Protein AF-A0A3R7A4S8-F1 (afdb_monomer_lite)

Radius of gyration: 14.62 Å; chains: 1; bounding box: 34×43×30 Å

Sequence (87 aa):
MYVLYMWIGKAVVYHCKENSRKHHEVALSPLEFELDDAESIEFVFNSYPSYFRVGDLPHEDPADQIGLVKALYEEGLLMFENDKHDD

InterPro domains:
  IPR049043 RIOX1/NO66-like, C-terminal winged helix domain [PF21233] (10-81)

Foldseek 3Di:
DDFDDDDPQWTKAWDCPPPDPDPPPDDTDIDIGGNQCNQQVVVVVVCPPPDDDLVVGPHDDSVVSCVVVVVCVVVPVDDDDPPPPPD

Structure (mmCIF, N/CA/C/O backbone):
data_AF-A0A3R7A4S8-F1
#
_entry.id   AF-A0A3R7A4S8-F1
#
loop_
_atom_site.group_PDB
_atom_site.id
_atom_site.type_symbol
_atom_site.label_atom_id
_atom_site.label_alt_id
_atom_site.label_comp_id
_atom_site.label_asym_id
_atom_site.label_entity_id
_atom_site.label_seq_id
_atom_site.pdbx_PDB_ins_code
_atom_site.Cartn_x
_atom_site.Cartn_y
_atom_site.Cartn_z
_atom_site.occupancy
_atom_site.B_iso_or_equiv
_atom_site.auth_seq_id
_atom_site.auth_comp_id
_atom_site.auth_asym_id
_atom_site.auth_atom_id
_atom_site.pdbx_PDB_model_num
ATOM 1 N N . MET A 1 1 ? 13.301 -2.211 2.310 1.00 49.16 1 MET A N 1
ATOM 2 C CA . MET A 1 1 ? 12.450 -1.396 1.425 1.00 49.16 1 MET A CA 1
ATOM 3 C C . MET A 1 1 ? 12.702 0.047 1.815 1.00 49.16 1 MET A C 1
ATOM 5 O O . MET A 1 1 ? 12.675 0.317 3.007 1.00 49.16 1 MET A O 1
ATOM 9 N N . TYR A 1 2 ? 13.099 0.912 0.883 1.00 41.59 2 TYR A N 1
ATOM 10 C CA . TYR A 1 2 ? 13.401 2.315 1.181 1.00 41.59 2 TYR A CA 1
ATOM 11 C C . TYR A 1 2 ? 12.234 3.165 0.680 1.00 41.59 2 TYR A C 1
ATOM 13 O O . TYR A 1 2 ? 11.930 3.124 -0.509 1.00 41.59 2 TYR A O 1
ATOM 21 N N . VAL A 1 3 ? 11.590 3.905 1.579 1.00 49.62 3 VAL A N 1
ATOM 22 C CA . VAL A 1 3 ? 10.675 4.997 1.227 1.00 49.62 3 VAL A CA 1
ATOM 23 C C . VAL A 1 3 ? 11.558 6.235 1.077 1.00 49.62 3 VAL A C 1
ATOM 25 O O . VAL A 1 3 ? 12.238 6.616 2.030 1.00 49.62 3 VAL A O 1
ATOM 28 N N . LEU A 1 4 ? 11.660 6.801 -0.130 1.00 52.50 4 LEU A N 1
ATOM 29 C CA . LEU A 1 4 ? 12.499 7.977 -0.387 1.00 52.50 4 LEU A CA 1
ATOM 30 C C . LEU A 1 4 ? 11.633 9.195 -0.733 1.00 52.50 4 LEU A C 1
ATOM 32 O O . LEU A 1 4 ? 10.778 9.147 -1.611 1.00 52.50 4 LEU A O 1
ATOM 36 N N . TYR A 1 5 ? 11.905 10.272 -0.000 1.00 49.50 5 TYR A N 1
ATOM 37 C CA . TYR A 1 5 ? 11.158 11.519 0.138 1.00 49.50 5 TYR A CA 1
ATOM 38 C C . TYR A 1 5 ? 11.053 12.394 -1.136 1.00 49.50 5 TYR A C 1
ATOM 40 O O . TYR A 1 5 ? 12.053 12.733 -1.766 1.00 49.50 5 TYR A O 1
ATOM 48 N N . MET A 1 6 ? 9.833 12.909 -1.367 1.00 53.12 6 MET A N 1
ATOM 49 C CA . MET A 1 6 ? 9.545 14.356 -1.454 1.00 53.12 6 MET A CA 1
ATOM 50 C C . MET A 1 6 ? 10.020 15.138 -2.691 1.00 53.12 6 MET A C 1
ATOM 52 O O . MET A 1 6 ? 10.445 16.284 -2.555 1.00 53.12 6 MET A O 1
ATOM 56 N N . TRP A 1 7 ? 9.904 14.585 -3.905 1.00 50.03 7 TRP A N 1
ATOM 57 C CA . TRP A 1 7 ? 10.200 15.369 -5.119 1.00 50.03 7 TRP A CA 1
ATOM 58 C C . TRP A 1 7 ? 8.990 16.014 -5.815 1.00 50.03 7 TRP A C 1
ATOM 60 O O . TRP A 1 7 ? 9.190 16.942 -6.591 1.00 50.03 7 TRP A O 1
ATOM 70 N N . ILE A 1 8 ? 7.741 15.602 -5.544 1.00 59.41 8 ILE A N 1
ATOM 71 C CA . ILE A 1 8 ? 6.558 16.156 -6.255 1.00 59.41 8 ILE A CA 1
ATOM 72 C C . ILE A 1 8 ? 5.275 16.167 -5.398 1.00 59.41 8 ILE A C 1
ATOM 74 O O . ILE A 1 8 ? 4.171 16.209 -5.923 1.00 59.41 8 ILE A O 1
ATOM 78 N N . GLY A 1 9 ? 5.392 16.102 -4.071 1.00 72.50 9 GLY A N 1
ATOM 79 C CA . GLY A 1 9 ? 4.202 16.041 -3.218 1.00 72.50 9 GLY A CA 1
ATOM 80 C C . GLY A 1 9 ? 3.438 14.716 -3.312 1.00 72.50 9 GLY A C 1
ATOM 81 O O . GLY A 1 9 ? 2.229 14.700 -3.135 1.00 72.50 9 GLY A O 1
ATOM 82 N N . LYS A 1 10 ? 4.151 13.615 -3.574 1.00 78.06 10 LYS A N 1
ATOM 83 C CA . LYS A 1 10 ? 3.616 12.251 -3.599 1.00 78.06 10 LYS A CA 1
ATOM 84 C C . LYS A 1 10 ? 4.488 11.302 -2.785 1.00 78.06 10 LYS A C 1
ATOM 86 O O . LYS A 1 10 ? 5.711 11.489 -2.730 1.00 78.06 10 LYS A O 1
ATOM 91 N N . ALA A 1 11 ? 3.875 10.279 -2.203 1.00 82.56 11 ALA A N 1
ATOM 92 C CA . ALA A 1 11 ? 4.562 9.155 -1.584 1.00 82.56 11 ALA A CA 1
ATOM 93 C C . ALA A 1 11 ? 4.809 8.059 -2.631 1.00 82.56 11 ALA A C 1
ATOM 95 O O . ALA A 1 11 ? 3.913 7.695 -3.385 1.00 82.56 11 ALA A O 1
ATOM 96 N N . VAL A 1 12 ? 6.039 7.544 -2.710 1.00 83.56 12 VAL A N 1
ATOM 97 C CA . VAL A 1 12 ? 6.420 6.545 -3.721 1.00 83.56 12 VAL A CA 1
ATOM 98 C C . VAL A 1 12 ? 6.941 5.285 -3.044 1.00 83.56 12 VAL A C 1
ATOM 100 O O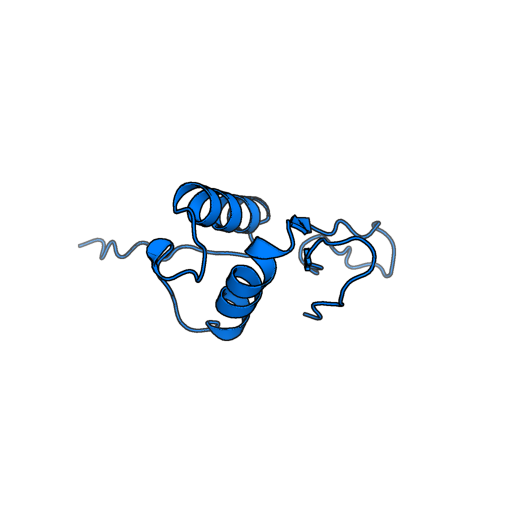 . VAL A 1 12 ? 7.921 5.330 -2.294 1.00 83.56 12 VAL A O 1
ATOM 103 N N . VAL A 1 13 ? 6.304 4.150 -3.332 1.00 84.25 13 VAL A N 1
ATOM 104 C CA . VAL A 1 13 ? 6.659 2.837 -2.788 1.00 84.25 13 VAL A CA 1
ATOM 105 C C . VAL A 1 13 ? 7.352 2.003 -3.858 1.00 84.25 13 VAL A C 1
ATOM 107 O O . VAL A 1 13 ? 6.785 1.689 -4.902 1.00 84.25 13 VAL A O 1
ATOM 110 N N . TYR A 1 14 ? 8.587 1.597 -3.566 1.00 83.06 14 TYR A N 1
ATOM 111 C CA . TYR A 1 14 ? 9.359 0.680 -4.401 1.00 83.06 14 TYR A CA 1
ATOM 112 C C . TYR A 1 14 ? 9.306 -0.729 -3.823 1.00 83.06 14 TYR A C 1
ATOM 114 O O . TYR A 1 14 ? 9.649 -0.928 -2.656 1.00 83.06 14 TYR A O 1
ATOM 122 N N . HIS A 1 15 ? 8.969 -1.718 -4.648 1.00 79.31 15 HIS A N 1
ATOM 123 C CA . HIS A 1 15 ? 8.982 -3.128 -4.265 1.00 79.31 15 HIS A CA 1
ATOM 124 C C . HIS A 1 15 ? 9.842 -3.967 -5.209 1.00 79.31 15 HIS A C 1
ATOM 126 O O . HIS A 1 15 ? 10.106 -3.603 -6.349 1.00 79.31 15 HIS A O 1
ATOM 132 N N . CYS A 1 16 ? 10.283 -5.126 -4.715 1.00 80.75 16 CYS A N 1
ATOM 133 C CA . CYS A 1 16 ? 11.115 -6.058 -5.480 1.00 80.75 16 CYS A CA 1
ATOM 134 C C . CYS A 1 16 ? 10.326 -7.232 -6.073 1.00 80.75 16 CYS A C 1
ATOM 136 O O . CYS A 1 16 ? 10.930 -8.135 -6.646 1.00 80.75 16 CYS A O 1
ATOM 138 N N . LYS A 1 17 ? 9.001 -7.270 -5.892 1.00 78.00 17 LYS A N 1
ATOM 139 C CA . LYS A 1 17 ? 8.172 -8.427 -6.265 1.00 78.00 17 LYS A CA 1
ATOM 140 C C . LYS A 1 17 ? 8.241 -8.749 -7.760 1.00 78.00 17 LYS A C 1
ATOM 142 O O . LYS A 1 17 ? 8.304 -9.917 -8.126 1.00 78.00 17 LYS A O 1
ATOM 147 N N . GLU A 1 18 ? 8.271 -7.721 -8.597 1.00 74.81 18 GLU A N 1
ATOM 148 C CA . GLU A 1 18 ? 8.317 -7.857 -10.056 1.00 74.81 18 GLU A CA 1
ATOM 149 C C . GLU A 1 18 ? 9.741 -7.809 -10.622 1.00 74.81 18 GLU A C 1
ATOM 151 O O . GLU A 1 18 ? 9.939 -7.853 -11.838 1.00 74.81 18 GLU A O 1
ATOM 156 N N . ASN A 1 19 ? 10.762 -7.752 -9.761 1.00 79.38 19 ASN A N 1
ATOM 157 C CA . ASN A 1 19 ? 12.136 -7.731 -10.236 1.00 79.38 19 ASN A CA 1
ATOM 158 C C . ASN A 1 19 ? 12.469 -9.051 -10.935 1.00 79.38 19 ASN A C 1
ATOM 160 O O . ASN A 1 19 ? 12.337 -10.139 -10.365 1.00 79.38 19 ASN A O 1
ATOM 164 N N . SER A 1 20 ? 12.982 -8.949 -12.163 1.00 76.12 20 SER A N 1
ATOM 165 C CA . SER A 1 20 ? 13.585 -10.100 -12.827 1.00 76.12 20 SER A CA 1
ATOM 166 C C . SER A 1 20 ? 14.755 -10.638 -12.000 1.00 76.12 20 SER A C 1
ATOM 168 O O . SER A 1 20 ? 15.488 -9.907 -11.332 1.00 76.12 20 SER A O 1
ATOM 170 N N . ARG A 1 21 ? 14.982 -11.950 -12.110 1.00 79.94 21 ARG A N 1
ATOM 171 C CA . ARG A 1 21 ? 16.187 -12.606 -11.585 1.00 79.94 21 ARG A CA 1
ATOM 172 C C . ARG A 1 21 ? 17.457 -12.174 -12.325 1.00 79.94 21 ARG A C 1
ATOM 174 O O . ARG A 1 21 ? 18.552 -12.457 -11.844 1.00 79.94 21 ARG A O 1
ATOM 181 N N . LYS A 1 22 ? 17.331 -11.514 -13.483 1.00 77.25 22 LYS A N 1
ATOM 182 C CA . LYS A 1 22 ? 18.446 -10.855 -14.165 1.00 77.25 22 LYS A CA 1
ATOM 183 C C . LYS A 1 22 ? 18.494 -9.382 -13.785 1.00 77.25 22 LYS A C 1
ATOM 185 O O . LYS A 1 22 ? 17.493 -8.670 -13.809 1.00 77.25 22 LYS A O 1
ATOM 190 N N . HIS A 1 23 ? 19.702 -8.930 -13.483 1.00 72.50 23 HIS A N 1
ATOM 191 C CA . HIS A 1 23 ? 19.970 -7.559 -13.084 1.00 72.50 23 HIS A CA 1
ATOM 192 C C . HIS A 1 23 ? 19.494 -6.551 -14.148 1.00 72.50 23 HIS A C 1
ATOM 194 O O . HIS A 1 23 ? 19.950 -6.602 -15.289 1.00 72.50 23 HIS A O 1
ATOM 200 N N . HIS A 1 24 ? 18.605 -5.633 -13.747 1.00 72.50 24 HIS A N 1
ATOM 201 C CA . HIS A 1 24 ? 18.067 -4.523 -14.555 1.00 72.50 24 HIS A CA 1
ATOM 202 C C . HIS A 1 24 ? 17.361 -4.927 -15.863 1.00 72.50 24 HIS A C 1
ATOM 204 O O . HIS A 1 24 ? 17.304 -4.141 -16.805 1.00 72.50 24 HIS A O 1
ATOM 210 N N . GLU A 1 25 ? 16.820 -6.143 -15.947 1.00 75.56 25 GLU A N 1
ATOM 211 C CA . GLU A 1 25 ? 16.094 -6.579 -17.149 1.00 75.56 25 GLU A CA 1
ATOM 212 C C . GLU A 1 25 ? 14.701 -5.937 -17.265 1.00 75.56 25 GLU A C 1
ATOM 214 O O . GLU A 1 25 ? 14.212 -5.744 -18.375 1.00 75.56 25 GLU A O 1
ATOM 219 N N . VAL A 1 26 ? 14.076 -5.585 -16.137 1.00 75.94 26 VAL A N 1
ATOM 220 C CA . VAL A 1 26 ? 12.732 -4.989 -16.078 1.00 75.94 26 VAL A CA 1
ATOM 221 C C . VAL A 1 26 ? 12.830 -3.589 -15.480 1.00 75.94 26 VAL A C 1
ATOM 223 O O . VAL A 1 26 ? 13.606 -3.360 -14.548 1.00 75.94 26 VAL A O 1
ATOM 226 N N . ALA A 1 27 ? 12.073 -2.648 -16.047 1.00 75.38 27 ALA A N 1
ATOM 227 C CA . ALA A 1 27 ? 11.961 -1.299 -15.510 1.00 75.38 27 ALA A CA 1
ATOM 228 C C . ALA A 1 27 ? 11.287 -1.327 -14.130 1.00 75.38 27 ALA A C 1
ATOM 230 O O . ALA A 1 27 ? 10.418 -2.156 -13.876 1.00 75.38 27 ALA A O 1
ATOM 231 N N . LEU A 1 28 ? 11.684 -0.415 -13.244 1.00 74.00 28 LEU A N 1
ATOM 232 C CA . LEU A 1 28 ? 11.028 -0.271 -11.947 1.00 74.00 28 LEU A CA 1
ATOM 233 C C . LEU A 1 28 ? 9.582 0.191 -12.160 1.00 74.00 28 LEU A C 1
ATOM 235 O O . LEU A 1 28 ? 9.359 1.167 -12.876 1.00 74.00 28 LEU A O 1
ATOM 239 N N . SER A 1 29 ? 8.636 -0.487 -11.513 1.00 77.38 29 SER A N 1
ATOM 240 C CA . SER A 1 29 ? 7.225 -0.101 -11.456 1.00 77.38 29 SER A CA 1
ATOM 241 C C . SER A 1 29 ? 6.900 0.336 -10.024 1.00 77.38 29 SER A C 1
ATOM 243 O O . SER A 1 29 ? 6.566 -0.502 -9.191 1.00 77.38 29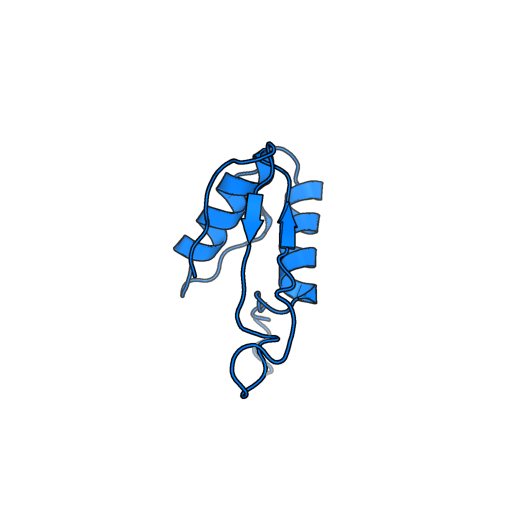 SER A O 1
ATOM 245 N N . PRO A 1 30 ? 7.142 1.607 -9.659 1.00 82.12 30 PRO A N 1
ATOM 246 C CA . PRO A 1 30 ? 6.809 2.091 -8.330 1.00 82.12 30 PRO A CA 1
ATOM 247 C C . PRO A 1 30 ? 5.314 2.390 -8.208 1.00 82.12 30 PRO A C 1
ATOM 249 O O . PRO A 1 30 ? 4.670 2.808 -9.170 1.00 82.12 30 PRO A O 1
ATOM 252 N N . LEU A 1 31 ? 4.792 2.259 -6.992 1.00 84.31 31 LEU A N 1
ATOM 253 C CA . LEU A 1 31 ? 3.445 2.709 -6.658 1.00 84.31 31 LEU A CA 1
ATOM 254 C C . LEU A 1 31 ? 3.495 4.159 -6.190 1.00 84.31 31 LEU A C 1
ATOM 256 O O . LEU A 1 31 ? 4.282 4.497 -5.303 1.00 84.31 31 LEU A O 1
ATOM 260 N N . GLU A 1 32 ? 2.657 5.000 -6.786 1.00 86.62 32 GLU A N 1
ATOM 261 C CA . GLU A 1 32 ? 2.494 6.403 -6.412 1.00 86.62 32 GLU A CA 1
ATOM 262 C C . GLU A 1 32 ? 1.221 6.585 -5.585 1.00 86.62 32 GLU A C 1
ATOM 264 O O . GLU A 1 32 ? 0.142 6.175 -6.006 1.00 86.62 32 GLU A O 1
ATOM 269 N N . PHE A 1 33 ? 1.360 7.252 -4.446 1.00 86.25 33 PHE A N 1
ATOM 270 C CA . PHE A 1 33 ? 0.288 7.623 -3.527 1.00 86.25 33 PHE A CA 1
ATOM 271 C C . PHE A 1 33 ? 0.351 9.122 -3.229 1.00 86.25 33 PHE A C 1
ATOM 273 O O . PHE A 1 33 ? 1.365 9.782 -3.504 1.00 86.25 33 PHE A O 1
ATOM 280 N N . GLU A 1 34 ? -0.715 9.668 -2.655 1.00 86.81 34 GLU A N 1
ATOM 281 C CA . GLU A 1 34 ? -0.719 11.061 -2.213 1.00 86.81 34 GLU A CA 1
ATOM 282 C C . GLU A 1 34 ? 0.134 11.226 -0.942 1.00 86.81 34 GLU A C 1
ATOM 284 O O . GLU A 1 34 ? 0.563 10.256 -0.315 1.00 86.81 34 GLU A O 1
ATOM 289 N N . LEU A 1 35 ? 0.479 12.463 -0.577 1.00 85.50 35 LEU A N 1
ATOM 290 C CA . LEU A 1 35 ? 1.268 12.695 0.643 1.00 85.50 35 LEU A CA 1
ATOM 291 C C . LEU A 1 35 ? 0.509 12.339 1.919 1.00 85.50 35 LEU A C 1
ATOM 293 O O . LEU A 1 35 ? 1.138 11.919 2.887 1.00 85.50 35 LEU A O 1
ATOM 297 N N . ASP A 1 36 ? -0.808 12.497 1.908 1.00 86.44 36 ASP A N 1
ATOM 298 C CA . ASP A 1 36 ? -1.654 12.233 3.072 1.00 86.44 36 ASP A CA 1
ATOM 299 C C . ASP A 1 36 ? -1.704 10.722 3.385 1.00 86.44 36 ASP A C 1
ATOM 301 O O . ASP A 1 36 ? -1.790 10.314 4.541 1.00 86.44 36 ASP A O 1
ATOM 305 N N . ASP A 1 37 ? -1.474 9.882 2.371 1.00 87.25 37 ASP A N 1
ATOM 306 C CA . ASP A 1 37 ? -1.316 8.432 2.501 1.00 87.25 37 ASP A CA 1
ATOM 307 C C . ASP A 1 37 ? 0.032 8.012 3.111 1.00 87.25 37 ASP A C 1
ATOM 309 O O . ASP A 1 37 ? 0.201 6.861 3.528 1.00 87.25 37 ASP A O 1
ATOM 313 N N . ALA A 1 38 ? 1.027 8.906 3.150 1.00 87.50 38 ALA A N 1
ATOM 314 C CA . ALA A 1 38 ? 2.395 8.552 3.528 1.00 87.50 38 ALA A CA 1
ATOM 315 C C . ALA A 1 38 ? 2.477 7.988 4.954 1.00 87.50 38 ALA A C 1
ATOM 317 O O . ALA A 1 38 ? 3.154 6.984 5.176 1.00 87.50 38 ALA A O 1
ATOM 318 N N . GLU A 1 39 ? 1.757 8.595 5.902 1.00 88.81 39 GLU A N 1
ATOM 319 C CA . GLU A 1 39 ? 1.730 8.147 7.300 1.00 88.81 39 GLU A CA 1
ATOM 320 C C . GLU A 1 39 ? 1.109 6.747 7.422 1.00 88.81 39 GLU A C 1
ATOM 322 O O . GLU A 1 39 ? 1.630 5.878 8.127 1.00 88.81 39 GLU A O 1
ATOM 327 N N . SER A 1 40 ? 0.045 6.488 6.657 1.00 90.50 40 SER A N 1
ATOM 328 C CA . SER A 1 40 ? -0.581 5.168 6.563 1.00 90.50 40 SER A CA 1
ATOM 329 C C . SER A 1 40 ? 0.370 4.122 5.980 1.00 90.50 40 SER A C 1
ATOM 331 O O . SER A 1 40 ? 0.484 3.022 6.521 1.00 90.50 40 SER A O 1
ATOM 333 N N . ILE A 1 41 ? 1.115 4.453 4.924 1.00 89.06 41 ILE A N 1
ATOM 334 C CA . ILE A 1 41 ? 2.113 3.555 4.320 1.00 89.06 41 ILE A CA 1
ATOM 335 C C . ILE A 1 41 ? 3.234 3.222 5.316 1.00 89.06 41 ILE A C 1
ATOM 337 O O . ILE A 1 41 ? 3.630 2.059 5.446 1.00 89.06 41 ILE A O 1
ATOM 341 N N . GLU A 1 42 ? 3.744 4.218 6.043 1.00 88.94 42 GLU A N 1
ATOM 342 C CA . GLU A 1 42 ? 4.759 3.99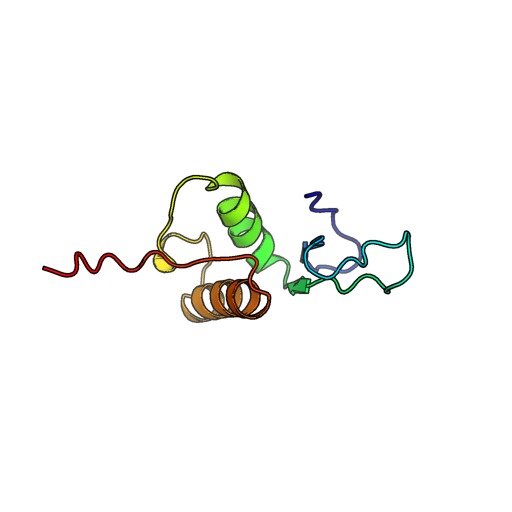2 7.077 1.00 88.94 42 GLU A CA 1
ATOM 343 C C . GLU A 1 42 ? 4.229 3.108 8.208 1.00 88.94 42 GLU A C 1
ATOM 345 O O . GLU A 1 42 ? 4.936 2.202 8.663 1.00 88.94 42 GLU A O 1
ATOM 350 N N . PHE A 1 43 ? 2.978 3.311 8.626 1.00 90.38 43 PHE A N 1
ATOM 351 C CA . PHE A 1 43 ? 2.321 2.459 9.614 1.00 90.38 43 PHE A CA 1
ATOM 352 C C . PHE A 1 43 ? 2.261 0.997 9.157 1.00 90.38 43 PHE A C 1
ATOM 354 O O . PHE A 1 43 ? 2.601 0.098 9.932 1.00 90.38 43 PHE A O 1
ATOM 361 N N . VAL A 1 44 ? 1.902 0.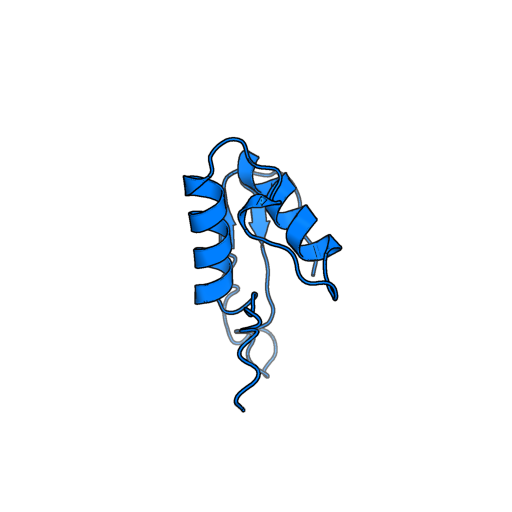745 7.894 1.00 89.44 44 VAL A N 1
ATOM 362 C CA . VAL A 1 44 ? 1.874 -0.610 7.317 1.00 89.44 44 VAL A CA 1
ATOM 363 C C . VAL A 1 44 ? 3.247 -1.281 7.417 1.00 89.44 44 VAL A C 1
ATOM 365 O O . VAL A 1 44 ? 3.347 -2.429 7.855 1.00 89.44 44 VAL A O 1
ATOM 368 N N . PHE A 1 45 ? 4.321 -0.575 7.053 1.00 85.75 45 PHE A N 1
ATOM 369 C CA . PHE A 1 45 ? 5.673 -1.144 7.091 1.00 85.75 45 PHE A CA 1
ATOM 370 C C . PHE A 1 45 ? 6.202 -1.352 8.506 1.00 85.75 45 PHE A C 1
ATOM 372 O O . PHE A 1 45 ? 6.875 -2.353 8.755 1.00 85.75 45 PHE A O 1
ATOM 379 N N . ASN A 1 46 ? 5.875 -0.450 9.430 1.00 89.00 46 ASN A N 1
ATOM 380 C CA . ASN A 1 46 ? 6.246 -0.576 10.839 1.00 89.00 46 ASN A CA 1
ATOM 381 C C . ASN A 1 46 ? 5.442 -1.659 11.566 1.00 89.00 46 ASN A C 1
ATOM 383 O O . ASN A 1 46 ? 5.910 -2.196 12.568 1.00 89.00 46 ASN A O 1
ATOM 387 N N . SER A 1 47 ? 4.252 -1.994 11.064 1.00 87.75 47 SER A N 1
ATOM 388 C CA . SER A 1 47 ? 3.421 -3.046 11.644 1.00 87.75 47 SER A CA 1
ATOM 389 C C . SER A 1 47 ? 4.002 -4.435 11.404 1.00 87.75 47 SER A C 1
ATOM 391 O O . SER A 1 47 ? 3.840 -5.298 12.262 1.00 87.75 47 SER A O 1
ATOM 393 N N . TYR A 1 48 ? 4.728 -4.664 10.301 1.00 84.25 48 TYR A N 1
ATOM 394 C CA . TYR A 1 48 ? 5.308 -5.976 10.002 1.00 84.25 48 TYR A CA 1
ATOM 395 C C . TYR A 1 48 ? 6.275 -6.438 11.113 1.00 84.25 48 TYR A C 1
ATOM 397 O O . TYR A 1 48 ? 7.187 -5.695 11.484 1.00 84.25 48 TYR A O 1
ATOM 405 N N . PRO A 1 49 ? 6.149 -7.681 11.624 1.00 87.56 49 PRO A N 1
ATOM 406 C CA . PRO A 1 49 ? 5.335 -8.795 11.112 1.00 87.56 49 PRO A CA 1
ATOM 407 C C . PRO A 1 49 ? 3.925 -8.922 11.718 1.00 87.56 49 PRO A C 1
ATOM 409 O O . PRO A 1 49 ? 3.250 -9.918 11.475 1.00 87.56 49 PRO A O 1
ATOM 412 N N . SER A 1 50 ? 3.489 -7.964 12.530 1.00 88.62 50 SER A N 1
ATOM 413 C CA . SER A 1 50 ? 2.157 -7.953 13.140 1.00 88.62 50 SER A CA 1
ATOM 414 C C . SER A 1 50 ? 1.071 -7.591 12.125 1.00 88.62 50 SER A C 1
ATOM 416 O O . SER A 1 50 ? 1.270 -6.756 11.241 1.00 88.62 50 SER A O 1
ATOM 418 N N . TYR A 1 51 ? -0.108 -8.188 12.294 1.00 87.94 51 TYR A N 1
ATOM 419 C CA . TYR A 1 51 ? -1.305 -7.809 11.551 1.00 87.94 51 TYR A CA 1
ATOM 420 C C . TYR A 1 51 ? -1.947 -6.547 12.138 1.00 87.94 51 TYR A C 1
ATOM 422 O O . TYR A 1 51 ? -1.885 -6.303 13.343 1.00 87.94 51 TYR A O 1
ATOM 430 N N . PHE A 1 52 ? -2.609 -5.777 11.280 1.00 89.69 52 PHE A N 1
ATOM 431 C CA . PHE A 1 52 ? -3.370 -4.578 11.630 1.00 89.69 52 PHE A CA 1
ATOM 432 C C . PHE A 1 52 ? -4.739 -4.619 10.943 1.00 89.69 52 PHE A C 1
ATOM 434 O O . PHE A 1 52 ? -4.929 -5.347 9.962 1.00 89.69 52 PHE A O 1
ATOM 441 N N . ARG A 1 53 ? -5.714 -3.852 11.444 1.00 90.06 53 ARG A N 1
ATOM 442 C CA . ARG A 1 53 ? -7.004 -3.688 10.759 1.00 90.06 53 ARG A CA 1
ATOM 443 C C . ARG A 1 53 ? -6.947 -2.475 9.847 1.00 90.06 53 ARG A C 1
ATOM 445 O O . ARG A 1 53 ? -6.314 -1.481 10.174 1.00 90.06 53 ARG A O 1
ATOM 452 N N . VAL A 1 54 ? -7.685 -2.525 8.739 1.00 88.69 54 VAL A N 1
ATOM 453 C CA . VAL A 1 54 ? -7.773 -1.401 7.786 1.00 88.69 54 VAL A CA 1
ATOM 454 C C . VAL A 1 54 ? -8.216 -0.104 8.476 1.00 88.69 54 VAL A C 1
ATOM 456 O O . VAL A 1 54 ? -7.680 0.953 8.182 1.00 88.69 54 VAL A O 1
ATOM 459 N N . GLY A 1 55 ? -9.131 -0.193 9.447 1.00 88.38 55 GLY A N 1
ATOM 460 C CA . GLY A 1 55 ? -9.607 0.970 10.202 1.00 88.38 55 GLY A CA 1
ATOM 461 C C . GLY A 1 55 ? -8.615 1.553 11.216 1.00 88.38 55 GLY A C 1
ATOM 462 O O . GLY A 1 55 ? -8.880 2.629 1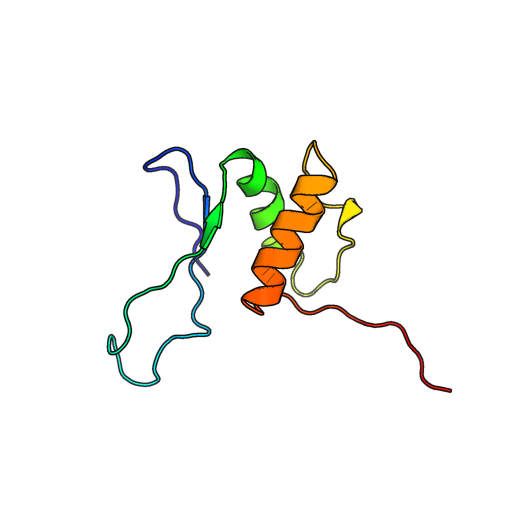1.738 1.00 88.38 55 GLY A O 1
ATOM 463 N N . ASP A 1 56 ? -7.500 0.869 11.500 1.00 88.94 56 ASP A N 1
ATOM 464 C CA . ASP A 1 56 ? -6.456 1.368 12.408 1.00 88.94 56 ASP A CA 1
ATOM 465 C C . ASP A 1 56 ? -5.428 2.250 11.675 1.00 88.94 56 ASP A C 1
ATOM 467 O O . ASP A 1 56 ? -4.521 2.794 12.305 1.00 88.94 56 ASP A O 1
ATOM 471 N N . LEU A 1 57 ? -5.546 2.383 10.347 1.00 90.44 57 LEU A N 1
ATOM 472 C CA . LEU A 1 57 ? -4.636 3.196 9.550 1.00 90.44 57 LEU A CA 1
ATOM 473 C C . LEU A 1 57 ? -4.778 4.685 9.903 1.00 90.44 57 LEU A C 1
ATOM 475 O O . LEU A 1 57 ? -5.901 5.195 9.930 1.00 90.44 57 LEU A O 1
ATOM 479 N N . PRO A 1 58 ? -3.669 5.407 10.138 1.00 88.69 58 PRO A N 1
ATOM 480 C CA . PRO A 1 58 ? -3.698 6.848 10.355 1.00 88.69 58 PRO A CA 1
ATOM 481 C C . PRO A 1 58 ? -4.034 7.559 9.036 1.00 88.69 58 PRO A C 1
ATOM 483 O O . PRO A 1 58 ? -3.154 7.880 8.240 1.00 88.69 58 PRO A O 1
ATOM 486 N N . HIS A 1 59 ? -5.331 7.736 8.785 1.00 88.50 59 HIS A N 1
ATOM 487 C CA . HIS A 1 59 ? -5.880 8.450 7.638 1.00 88.50 59 HIS A CA 1
ATOM 488 C C . HIS A 1 59 ? -7.214 9.106 8.025 1.00 88.50 59 HIS A C 1
ATOM 490 O O . HIS A 1 59 ? -7.956 8.563 8.848 1.00 88.50 59 HIS A O 1
ATOM 496 N N . GLU A 1 60 ? -7.526 10.265 7.445 1.00 85.50 60 GLU A N 1
ATOM 497 C CA . GLU A 1 60 ? -8.733 11.032 7.791 1.00 85.50 60 GLU A CA 1
ATOM 498 C C . GLU A 1 60 ? -10.017 10.443 7.178 1.00 85.50 60 GLU A C 1
ATOM 500 O O . GLU A 1 60 ? -11.071 10.462 7.819 1.00 85.50 60 GLU A O 1
ATOM 505 N N . ASP A 1 61 ? -9.932 9.887 5.964 1.00 89.25 61 ASP A N 1
ATOM 506 C CA . ASP A 1 61 ? -11.057 9.261 5.256 1.00 89.25 61 ASP A CA 1
ATOM 507 C C . ASP A 1 61 ? -10.956 7.716 5.243 1.00 89.25 61 ASP A C 1
ATOM 509 O O . ASP A 1 61 ? -9.964 7.166 4.748 1.00 89.25 61 ASP A O 1
ATOM 513 N N . PRO A 1 62 ? -11.980 6.983 5.729 1.00 89.31 62 PRO A N 1
ATOM 514 C CA . PRO A 1 62 ? -12.055 5.524 5.621 1.00 89.31 62 PRO A CA 1
ATOM 515 C C . PRO A 1 62 ? -12.061 4.980 4.185 1.00 89.31 62 PRO A C 1
ATOM 517 O O . PRO A 1 62 ? -11.657 3.837 3.958 1.00 89.31 62 PRO A O 1
ATOM 520 N N . ALA A 1 63 ? -12.554 5.745 3.209 1.00 90.12 63 ALA A N 1
ATOM 521 C CA . ALA A 1 63 ? -12.542 5.343 1.805 1.00 90.12 63 ALA A CA 1
ATOM 522 C C . ALA A 1 63 ? -11.108 5.239 1.272 1.00 90.12 63 ALA A C 1
ATOM 524 O O . ALA A 1 63 ? -10.782 4.270 0.581 1.00 90.12 63 ALA A O 1
ATOM 525 N N . ASP A 1 64 ? -10.251 6.178 1.664 1.00 89.44 64 ASP A N 1
ATOM 526 C CA . ASP A 1 64 ? -8.840 6.200 1.286 1.00 89.44 64 ASP A CA 1
ATOM 527 C C . ASP A 1 64 ? -8.051 5.100 2.005 1.00 89.44 64 ASP A C 1
ATOM 529 O O . ASP A 1 64 ? -7.277 4.395 1.360 1.00 89.44 64 ASP A O 1
ATOM 533 N N . GLN A 1 65 ? -8.352 4.810 3.282 1.00 90.94 65 GLN A N 1
ATOM 534 C CA . GLN A 1 65 ? -7.797 3.632 3.977 1.00 90.94 65 GLN A CA 1
ATOM 535 C C . GLN A 1 65 ? -8.038 2.341 3.178 1.00 90.94 65 GLN A C 1
ATOM 537 O O . GLN A 1 65 ? -7.138 1.516 2.993 1.00 90.94 65 GLN A O 1
ATOM 542 N N . ILE A 1 66 ? -9.270 2.159 2.688 1.00 91.75 66 ILE A N 1
ATOM 543 C CA . ILE A 1 66 ? -9.644 0.994 1.881 1.00 91.75 66 ILE A CA 1
ATOM 544 C C . ILE A 1 66 ? -8.935 1.033 0.524 1.00 91.75 66 ILE A C 1
ATOM 546 O O . ILE A 1 66 ? -8.438 -0.003 0.079 1.00 91.75 66 ILE A O 1
ATOM 550 N N . GLY A 1 67 ? -8.882 2.196 -0.130 1.00 91.75 67 GLY A N 1
ATOM 551 C CA . GLY A 1 67 ? -8.205 2.388 -1.413 1.00 91.75 67 GLY A CA 1
ATOM 552 C C . GLY A 1 67 ? -6.722 2.023 -1.350 1.00 91.75 67 GLY A C 1
ATOM 553 O O . GLY A 1 67 ? -6.252 1.220 -2.159 1.00 91.75 67 GLY A O 1
ATOM 554 N N . LEU A 1 68 ? -6.022 2.523 -0.333 1.00 90.50 68 LEU A N 1
ATOM 555 C CA . LEU A 1 68 ? -4.608 2.270 -0.071 1.00 90.50 68 LEU A CA 1
ATOM 556 C C . LEU A 1 68 ? -4.330 0.784 0.161 1.00 90.50 68 LEU A C 1
ATOM 558 O O . LEU A 1 68 ? -3.475 0.193 -0.505 1.00 90.50 68 LEU A O 1
ATOM 562 N N . VAL A 1 69 ? -5.079 0.145 1.067 1.00 91.25 69 VAL A N 1
ATOM 563 C CA . VAL A 1 69 ? -4.903 -1.290 1.352 1.00 91.25 69 VAL A CA 1
ATOM 564 C C . VAL A 1 69 ? -5.213 -2.129 0.123 1.00 91.25 69 VAL A C 1
ATOM 566 O O . VAL A 1 69 ? -4.500 -3.093 -0.156 1.00 91.25 69 VAL A O 1
ATOM 569 N N . LYS A 1 70 ? -6.251 -1.763 -0.633 1.00 91.25 70 LYS A N 1
ATOM 570 C CA . LYS A 1 70 ? -6.623 -2.468 -1.856 1.00 91.25 70 LYS A CA 1
ATOM 571 C C . LYS A 1 70 ? -5.523 -2.374 -2.912 1.00 91.25 70 LYS A C 1
ATOM 573 O O . LYS A 1 70 ? -5.164 -3.413 -3.454 1.00 91.25 70 LYS A O 1
ATOM 578 N N . ALA A 1 71 ? -4.951 -1.193 -3.143 1.00 90.38 71 ALA A N 1
ATOM 579 C CA . ALA A 1 71 ? -3.844 -1.014 -4.083 1.00 90.38 71 ALA A CA 1
ATOM 580 C C . ALA A 1 71 ? -2.628 -1.869 -3.688 1.00 90.38 71 ALA A C 1
ATOM 582 O O . ALA A 1 71 ? -2.116 -2.648 -4.489 1.00 90.38 71 ALA A O 1
ATOM 583 N N . LEU A 1 72 ? -2.220 -1.817 -2.416 1.00 88.69 72 LEU A N 1
ATOM 584 C CA . LEU A 1 72 ? -1.112 -2.635 -1.907 1.00 88.69 72 LEU A CA 1
ATOM 585 C C . LEU A 1 72 ? -1.401 -4.147 -1.974 1.00 88.69 72 LEU A C 1
ATOM 587 O O . LEU A 1 72 ? -0.480 -4.952 -2.145 1.00 88.69 72 LEU A O 1
ATOM 591 N N . TYR A 1 73 ? -2.662 -4.551 -1.827 1.00 89.56 73 TYR A N 1
ATOM 592 C CA . TYR A 1 73 ? -3.089 -5.943 -1.941 1.00 89.56 73 TYR A CA 1
ATOM 593 C C . TYR A 1 73 ? -3.144 -6.432 -3.398 1.00 89.56 73 TYR A C 1
ATOM 595 O O . TYR A 1 73 ? -2.729 -7.557 -3.669 1.00 89.56 73 TYR A O 1
ATOM 603 N N . GLU A 1 74 ? -3.598 -5.608 -4.344 1.00 89.19 74 GLU A N 1
ATOM 604 C CA . GLU A 1 74 ? -3.620 -5.937 -5.780 1.00 89.19 74 GLU A CA 1
ATOM 605 C C . GLU A 1 74 ? -2.199 -6.124 -6.331 1.00 89.19 74 GLU A C 1
ATOM 607 O O . GLU A 1 74 ? -1.923 -7.090 -7.044 1.00 89.19 74 GLU A O 1
ATOM 612 N N . GLU A 1 75 ? -1.262 -5.304 -5.863 1.00 85.94 75 GLU A N 1
ATOM 613 C CA . GLU A 1 75 ? 0.179 -5.455 -6.103 1.00 85.94 75 GLU A CA 1
ATOM 614 C C . GLU A 1 75 ? 0.777 -6.640 -5.325 1.00 85.94 75 GLU A C 1
ATOM 616 O O . GLU A 1 75 ? 1.898 -7.098 -5.563 1.00 85.94 75 GLU A O 1
ATOM 621 N N . GLY A 1 76 ? 0.002 -7.194 -4.390 1.00 85.44 76 GLY A N 1
ATOM 622 C CA . GLY A 1 76 ? 0.318 -8.269 -3.454 1.00 85.44 76 GLY A CA 1
ATOM 623 C C . GLY A 1 76 ? 1.592 -8.018 -2.662 1.00 85.44 76 GLY A C 1
ATOM 624 O O . GLY A 1 76 ? 2.437 -8.912 -2.557 1.00 85.44 76 GLY A O 1
ATOM 625 N N . LEU A 1 77 ? 1.708 -6.788 -2.166 1.00 85.50 77 LEU A N 1
ATOM 626 C CA . LEU A 1 77 ? 2.595 -6.371 -1.082 1.00 85.50 77 LEU A CA 1
ATOM 627 C C . LEU A 1 77 ? 1.957 -6.630 0.287 1.00 85.50 77 LEU A C 1
ATOM 629 O O . LEU A 1 77 ? 2.674 -6.792 1.271 1.00 85.50 77 LEU A O 1
ATOM 633 N N . LEU A 1 78 ? 0.624 -6.707 0.335 1.00 88.12 78 LEU A N 1
ATOM 634 C CA . LEU A 1 78 ? -0.143 -7.104 1.509 1.00 88.12 78 LEU A CA 1
ATOM 635 C C . LEU A 1 78 ? -0.743 -8.500 1.356 1.00 88.12 78 LEU A C 1
ATOM 637 O O . LEU A 1 78 ? -1.055 -8.960 0.258 1.00 88.12 78 LEU A O 1
ATOM 641 N N . MET A 1 79 ? -0.939 -9.151 2.497 1.00 86.38 79 MET A N 1
ATOM 642 C CA . MET A 1 79 ? -1.712 -10.380 2.640 1.00 86.38 79 MET A CA 1
ATOM 643 C C . MET A 1 79 ? -2.752 -10.154 3.735 1.00 86.38 79 MET A C 1
ATOM 645 O O . MET A 1 79 ? -2.495 -9.421 4.688 1.00 86.38 79 MET A O 1
ATOM 649 N N . PHE A 1 80 ? -3.920 -10.773 3.599 1.00 86.12 80 PHE A N 1
ATOM 650 C CA . PHE A 1 80 ? -4.928 -10.788 4.653 1.00 86.12 80 PHE A CA 1
ATOM 651 C C . PHE A 1 80 ? -4.905 -12.149 5.342 1.00 86.12 80 PHE A C 1
ATOM 653 O O . PHE A 1 80 ? -4.765 -13.188 4.695 1.00 86.12 80 PHE A O 1
ATOM 660 N N . GLU A 1 81 ? -5.059 -12.139 6.659 1.00 82.31 81 GLU A N 1
ATOM 661 C CA . GLU A 1 81 ? -5.312 -13.349 7.423 1.00 82.31 81 GLU A CA 1
ATOM 662 C C . GLU A 1 81 ? -6.825 -13.543 7.508 1.00 82.31 81 GLU A C 1
ATOM 664 O O . GLU A 1 81 ? -7.547 -12.716 8.066 1.00 82.31 81 GLU A O 1
ATOM 669 N N . ASN A 1 82 ? -7.320 -14.624 6.907 1.00 74.12 82 ASN A N 1
ATOM 670 C 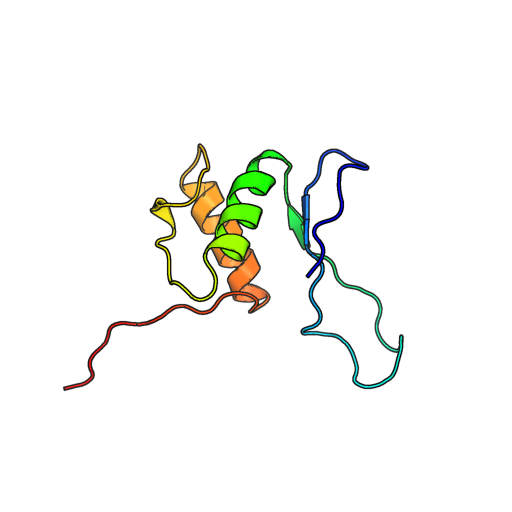CA . ASN A 1 82 ? -8.666 -15.090 7.194 1.00 74.12 82 ASN A CA 1
ATOM 671 C C . ASN A 1 82 ? -8.584 -15.914 8.475 1.00 74.12 82 ASN A C 1
ATOM 673 O O . ASN A 1 82 ? -8.139 -17.059 8.434 1.00 74.12 82 ASN A O 1
ATOM 677 N N . ASP A 1 83 ? -9.073 -15.361 9.583 1.00 58.44 83 ASP A N 1
ATOM 678 C CA . ASP A 1 83 ? -9.442 -16.156 10.753 1.00 58.44 83 ASP A CA 1
ATOM 679 C C . ASP A 1 83 ? -10.710 -16.955 10.407 1.00 58.44 83 ASP A C 1
ATOM 681 O O . ASP A 1 83 ? -11.836 -16.646 10.792 1.00 58.44 83 ASP A O 1
ATOM 685 N N . LYS A 1 84 ? -10.545 -17.943 9.531 1.00 53.88 84 LYS A N 1
ATOM 686 C CA . LYS A 1 84 ? -11.445 -19.080 9.449 1.00 53.88 84 LYS A CA 1
ATOM 687 C C . LYS A 1 84 ? -10.643 -20.256 9.964 1.00 53.88 84 LYS A C 1
ATOM 689 O O . LYS A 1 84 ? -9.891 -20.878 9.220 1.00 53.88 84 LYS A O 1
ATOM 694 N N . HIS A 1 85 ? -10.769 -20.505 11.264 1.00 51.72 85 HIS A N 1
ATOM 695 C CA . HIS A 1 85 ? -10.559 -21.842 11.796 1.00 51.72 85 HIS A CA 1
ATOM 696 C C . HIS A 1 85 ? -11.574 -22.734 11.063 1.00 51.72 85 HIS A C 1
ATOM 698 O O . HIS A 1 85 ? -12.774 -22.647 11.311 1.00 51.72 85 HIS A O 1
ATOM 704 N N . ASP A 1 86 ? -11.115 -23.449 10.037 1.00 50.66 86 ASP A N 1
ATOM 705 C CA . ASP A 1 86 ? -11.898 -24.487 9.370 1.00 50.66 86 ASP A CA 1
ATOM 706 C C . ASP A 1 86 ? -11.975 -25.659 10.371 1.00 50.66 86 ASP A C 1
ATOM 708 O O . ASP A 1 86 ? -11.002 -26.398 10.534 1.00 50.66 86 ASP A O 1
ATOM 712 N N . ASP A 1 87 ? -13.080 -25.727 11.123 1.00 40.69 87 ASP A N 1
ATOM 713 C CA . ASP A 1 87 ? -13.519 -26.899 11.903 1.00 40.69 87 ASP A CA 1
ATOM 714 C C . ASP A 1 87 ? -14.107 -27.988 10.985 1.00 40.69 87 ASP A C 1
ATOM 716 O O . ASP A 1 87 ? -14.924 -27.645 10.094 1.00 40.69 87 ASP A O 1
#

Secondary structure (DSSP, 8-state):
------SSSEEEE--STT--SSTT-S---PEEEESTTHHHHHHHHHHTTS---GGGSS-S-HHHHHHHHHHHHHTTS----------

pLDDT: mean 79.89, std 13.37, range [40.69, 91.75]

Organism: Aphanomyces astaci (NCBI:txid112090)